Protein AF-A0A927UWG6-F1 (afdb_monomer)

Foldseek 3Di:
DQVVVCVVVVNPSVLVLQQVLQQLLCVLLVVPVGDHSVRLSVVCVVVVNPSVLVVLLVSLVSLLSNCVVVVH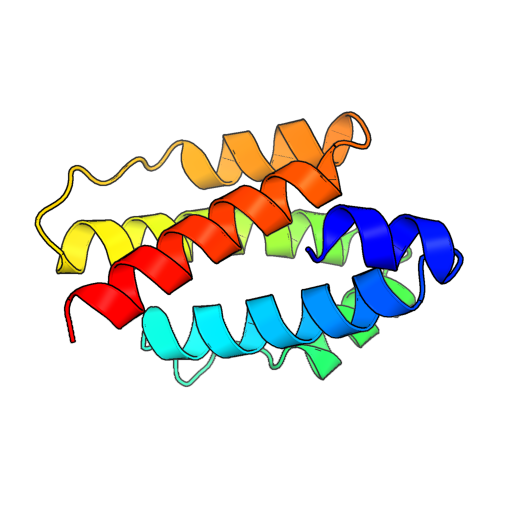HRDNCSSVVCSVCVVVVNNVVSSVVSVVSSVVSVVVD

Sequence (109 aa):
MCIILSIITCGIYGIIWYIQIVDDLNTASGDMNGQSGGMVFLLTLITCGIYGWYWMYKAGEKVSVIRQRQGLPANDSNGILYLVLAFFGLGIVSYCLIQSELNNVAAYQ

Secondary structure (DSSP, 8-state):
-HHHHHHHTTTHHHHHHHHHHHHHHHHHHT-TTPPPHHHHHHHHHHTTTHHHHHHHHHHHHHHHHHHHHTTSPP-TTHHHHHHHHHHTT-HHHHHHHHHHHHHHHHH--

pLDDT: mean 75.43, std 9.6, range [46.59, 86.88]

Solvent-accessible surface area (backbone atoms only — not comparable to full-atom values): 5765 Å² total; per-residue (Å²): 116,65,71,62,45,16,62,76,49,77,46,55,48,44,52,57,52,50,27,50,51,39,43,53,47,28,59,69,50,66,42,89,84,53,71,47,18,66,55,49,50,51,45,12,62,76,50,75,45,54,46,46,48,55,45,36,28,52,48,18,53,39,50,22,54,39,33,42,76,70,75,41,86,58,46,83,58,41,12,56,50,30,33,53,34,38,69,75,71,37,40,68,56,40,53,51,52,54,50,51,53,53,51,54,51,65,73,75,110

Mean predicted aligned error: 7.53 Å

Radius of gyration: 13.28 Å; Cα contacts (8 Å, |Δi|>4): 114; chains: 1; bounding box: 36×24×35 Å

Structure (mmCIF, N/CA/C/O backbone):
data_AF-A0A927UWG6-F1
#
_entry.id   AF-A0A927UWG6-F1
#
loop_
_atom_site.group_PDB
_atom_site.id
_atom_site.type_symbol
_atom_site.label_atom_id
_atom_site.label_alt_id
_atom_site.label_comp_id
_atom_site.label_asym_id
_atom_site.label_entity_id
_atom_site.label_seq_id
_atom_site.pdbx_PDB_ins_code
_atom_site.Cartn_x
_atom_site.Cartn_y
_atom_site.Cartn_z
_atom_site.occupancy
_atom_site.B_iso_or_equiv
_atom_site.auth_seq_id
_atom_site.auth_comp_id
_atom_site.auth_asym_id
_atom_site.auth_atom_id
_atom_site.pdbx_PDB_model_num
ATOM 1 N N . MET A 1 1 ? -10.582 1.750 -12.423 1.00 54.09 1 MET A N 1
ATOM 2 C CA . MET A 1 1 ? -9.862 2.449 -13.517 1.00 54.09 1 MET A CA 1
ATOM 3 C C . MET A 1 1 ? -8.337 2.264 -13.466 1.00 54.09 1 MET A C 1
ATOM 5 O O . MET A 1 1 ? -7.697 2.366 -14.503 1.00 54.09 1 MET A O 1
ATOM 9 N N . CYS A 1 2 ? -7.742 1.934 -12.311 1.00 55.16 2 CYS A N 1
ATOM 10 C CA . CYS A 1 2 ? -6.282 1.878 -12.138 1.00 55.16 2 CYS A CA 1
ATOM 11 C C . CYS A 1 2 ? -5.574 0.695 -12.835 1.00 55.16 2 CYS A C 1
ATOM 13 O O . CYS A 1 2 ? -4.431 0.832 -13.270 1.00 55.16 2 CYS A O 1
ATOM 15 N N . ILE A 1 3 ? -6.265 -0.440 -13.017 1.00 56.50 3 ILE A N 1
ATOM 16 C CA . ILE A 1 3 ? -5.740 -1.613 -13.746 1.00 56.50 3 ILE A CA 1
ATOM 17 C C . ILE A 1 3 ? -5.493 -1.272 -15.224 1.00 56.50 3 ILE A C 1
ATOM 19 O O . ILE A 1 3 ? -4.426 -1.544 -15.764 1.00 56.50 3 ILE A O 1
ATOM 23 N N . ILE A 1 4 ? -6.466 -0.622 -15.868 1.00 57.34 4 ILE A N 1
ATOM 24 C CA . ILE A 1 4 ? -6.410 -0.269 -17.294 1.00 57.34 4 ILE A CA 1
ATOM 25 C C . ILE A 1 4 ? -5.304 0.768 -17.542 1.00 57.34 4 ILE A C 1
ATOM 27 O O . ILE A 1 4 ? -4.523 0.633 -18.480 1.00 57.34 4 ILE A O 1
ATOM 31 N N . LEU A 1 5 ? -5.172 1.759 -16.656 1.00 55.31 5 LEU A N 1
ATOM 32 C CA . LEU A 1 5 ? -4.131 2.786 -16.748 1.00 55.31 5 LEU A CA 1
ATOM 33 C C . LEU A 1 5 ? -2.717 2.228 -16.521 1.00 55.31 5 LEU A C 1
ATOM 35 O O . LEU A 1 5 ? -1.777 2.670 -17.180 1.00 55.31 5 LEU A O 1
ATOM 39 N N . SER A 1 6 ? -2.553 1.226 -15.652 1.00 58.56 6 SER A N 1
ATOM 40 C CA . SER A 1 6 ? -1.258 0.557 -15.442 1.00 58.56 6 SER A CA 1
ATOM 41 C C . SER A 1 6 ? -0.781 -0.194 -16.690 1.00 58.56 6 SER A C 1
ATOM 43 O O . SER A 1 6 ? 0.414 -0.207 -16.971 1.00 58.56 6 SER A O 1
ATOM 45 N N . ILE A 1 7 ? -1.703 -0.758 -17.477 1.00 59.97 7 ILE A N 1
ATOM 46 C CA . ILE A 1 7 ? -1.387 -1.442 -18.741 1.00 59.97 7 ILE A CA 1
ATOM 47 C C . ILE A 1 7 ? -1.062 -0.423 -19.847 1.00 59.97 7 ILE A C 1
ATOM 49 O O . ILE A 1 7 ? -0.082 -0.591 -20.565 1.00 59.97 7 ILE A O 1
ATOM 53 N N . ILE A 1 8 ? -1.834 0.666 -19.948 1.00 55.44 8 ILE A N 1
ATOM 54 C CA . ILE A 1 8 ? -1.657 1.711 -20.978 1.00 55.44 8 ILE A CA 1
ATOM 55 C C . ILE A 1 8 ? -0.361 2.522 -20.781 1.00 55.44 8 ILE A C 1
ATOM 57 O O . ILE A 1 8 ? 0.228 2.985 -21.752 1.00 55.44 8 ILE A O 1
ATOM 61 N N . THR A 1 9 ? 0.108 2.683 -19.540 1.00 57.12 9 THR A N 1
ATOM 62 C CA . THR A 1 9 ? 1.315 3.472 -19.208 1.00 57.12 9 THR A CA 1
ATOM 63 C C . THR A 1 9 ? 2.584 2.631 -19.049 1.00 57.12 9 THR A C 1
ATOM 65 O O . THR A 1 9 ? 3.558 3.100 -18.459 1.00 57.12 9 THR A O 1
ATOM 68 N N . CYS A 1 10 ? 2.583 1.383 -19.533 1.00 58.00 10 CYS A N 1
ATOM 69 C CA . CYS A 1 10 ? 3.702 0.448 -19.371 1.00 58.00 10 CYS A CA 1
ATOM 70 C C . CYS A 1 10 ? 4.164 0.305 -17.902 1.00 58.00 10 CYS A C 1
ATOM 72 O O . CYS A 1 10 ? 5.358 0.262 -17.620 1.00 58.00 10 CYS A O 1
ATOM 74 N N . GLY A 1 11 ? 3.227 0.273 -16.947 1.00 60.69 11 GLY A N 1
ATOM 75 C CA . GLY A 1 11 ? 3.511 0.078 -15.520 1.00 60.69 11 GLY A CA 1
ATOM 76 C C . GLY A 1 11 ? 3.845 1.343 -14.718 1.00 60.69 11 GLY A C 1
ATOM 77 O O . GLY A 1 11 ? 3.853 1.276 -13.490 1.00 60.69 11 GLY A O 1
ATOM 78 N N . ILE A 1 12 ? 4.038 2.507 -15.354 1.00 68.19 12 ILE A N 1
ATOM 79 C CA . ILE A 1 12 ? 4.387 3.760 -14.653 1.00 68.19 12 ILE A CA 1
ATOM 80 C C . ILE A 1 12 ? 3.245 4.228 -13.742 1.00 68.19 12 ILE A C 1
ATOM 82 O O . ILE A 1 12 ? 3.473 4.595 -12.589 1.00 68.19 12 ILE A O 1
ATOM 86 N N . TYR A 1 13 ? 1.997 4.161 -14.213 1.00 69.25 13 TYR A N 1
ATOM 87 C CA . TYR A 1 13 ? 0.842 4.526 -13.390 1.00 69.25 13 TYR A CA 1
ATOM 88 C C . TYR A 1 13 ? 0.654 3.581 -12.193 1.00 69.25 13 TYR A C 1
ATOM 90 O O . TYR A 1 13 ? 0.180 4.009 -11.143 1.00 69.25 13 TYR A O 1
ATOM 98 N N . GLY A 1 14 ? 1.089 2.321 -12.311 1.00 71.88 14 GLY A N 1
ATOM 99 C CA . GLY A 1 14 ? 1.065 1.361 -11.206 1.00 71.88 14 GLY A CA 1
ATOM 100 C C . GLY A 1 14 ? 1.926 1.802 -10.018 1.00 71.88 14 GLY A C 1
ATOM 101 O O . GLY A 1 14 ? 1.543 1.577 -8.875 1.00 71.88 14 GLY A O 1
ATOM 102 N N . ILE A 1 15 ? 3.038 2.500 -10.274 1.00 76.06 15 ILE A N 1
ATOM 103 C CA . ILE A 1 15 ? 3.921 3.042 -9.229 1.00 76.06 15 ILE A CA 1
ATOM 104 C C . ILE A 1 15 ? 3.249 4.202 -8.491 1.00 76.06 15 ILE A C 1
ATOM 106 O O . ILE A 1 15 ? 3.270 4.253 -7.264 1.00 76.06 15 ILE A O 1
ATOM 110 N N . ILE A 1 16 ? 2.625 5.123 -9.228 1.00 77.69 16 ILE A N 1
ATOM 111 C CA . ILE A 1 16 ? 1.914 6.261 -8.629 1.00 77.69 16 ILE A CA 1
ATOM 112 C C . ILE A 1 16 ? 0.747 5.754 -7.777 1.00 77.69 16 ILE A C 1
ATOM 114 O O . ILE A 1 16 ? 0.569 6.192 -6.643 1.00 77.69 16 ILE A O 1
ATOM 118 N N . TRP A 1 17 ? -0.006 4.786 -8.301 1.00 81.06 17 TRP A N 1
ATOM 119 C CA . TRP A 1 17 ? -1.114 4.169 -7.582 1.00 81.06 17 TRP A CA 1
ATOM 120 C C . TRP A 1 17 ? -0.648 3.429 -6.321 1.00 81.06 17 TRP A C 1
ATOM 122 O O . TRP A 1 17 ? -1.283 3.545 -5.276 1.00 81.06 17 TRP A O 1
ATOM 132 N N . TYR A 1 18 ? 0.492 2.737 -6.384 1.00 82.50 18 TYR A N 1
ATOM 133 C CA . TYR A 1 18 ? 1.103 2.105 -5.218 1.00 82.50 18 TYR A CA 1
ATOM 134 C C . TYR A 1 18 ? 1.425 3.111 -4.107 1.00 82.50 18 TYR A C 1
ATOM 136 O O . TYR A 1 18 ? 1.050 2.891 -2.958 1.00 82.50 18 TYR A O 1
ATOM 144 N N . ILE A 1 19 ? 2.079 4.225 -4.453 1.00 84.44 19 ILE A N 1
ATOM 145 C CA . ILE A 1 19 ? 2.440 5.281 -3.497 1.00 84.44 19 ILE A CA 1
ATOM 146 C C . ILE A 1 19 ? 1.183 5.855 -2.832 1.00 84.44 19 ILE A C 1
ATOM 148 O O . ILE A 1 19 ? 1.138 5.956 -1.609 1.00 84.44 19 ILE A O 1
ATOM 152 N N . GLN A 1 20 ? 0.149 6.159 -3.621 1.00 85.62 20 GLN A N 1
ATOM 153 C CA . GLN A 1 20 ? -1.116 6.688 -3.103 1.00 85.62 20 GLN A CA 1
ATOM 154 C C . GLN A 1 20 ? -1.811 5.707 -2.153 1.00 85.62 20 GLN A C 1
ATOM 156 O O . GLN A 1 20 ? -2.197 6.100 -1.057 1.00 85.62 20 GLN A O 1
ATOM 161 N N . ILE A 1 21 ? -1.888 4.419 -2.514 1.00 86.50 21 ILE A N 1
ATOM 162 C CA . ILE A 1 21 ? -2.465 3.391 -1.635 1.00 86.50 21 ILE A CA 1
ATOM 163 C C . ILE A 1 21 ? -1.732 3.338 -0.293 1.00 86.50 21 ILE A C 1
ATOM 165 O O . ILE A 1 21 ? -2.371 3.167 0.743 1.00 86.50 21 ILE A O 1
ATOM 169 N N . VAL A 1 22 ? -0.401 3.446 -0.291 1.00 86.56 22 VAL A N 1
ATOM 170 C CA . VAL A 1 22 ? 0.382 3.386 0.950 1.00 86.56 22 VAL A CA 1
ATOM 171 C C . VAL A 1 22 ? 0.023 4.541 1.880 1.00 86.56 22 VAL A C 1
ATOM 173 O O . VAL A 1 22 ? -0.222 4.318 3.068 1.00 86.56 22 VAL A O 1
ATOM 176 N N . ASP A 1 23 ? -0.022 5.758 1.343 1.00 86.88 23 ASP A N 1
ATOM 177 C CA . ASP A 1 23 ? -0.312 6.963 2.119 1.00 86.88 23 ASP A CA 1
ATOM 178 C C . ASP A 1 23 ? -1.764 6.975 2.625 1.00 86.88 23 ASP A C 1
ATOM 180 O O . ASP A 1 23 ? -2.007 7.239 3.810 1.00 86.88 23 ASP A O 1
ATOM 184 N N . ASP A 1 24 ? -2.719 6.582 1.780 1.00 86.00 2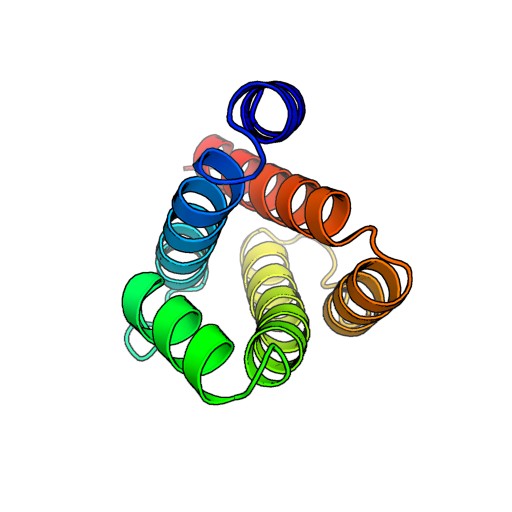4 ASP A N 1
ATOM 185 C CA . ASP A 1 24 ? -4.131 6.459 2.154 1.00 86.00 24 ASP A CA 1
ATOM 186 C C . ASP A 1 24 ? -4.327 5.389 3.238 1.00 86.00 24 ASP A C 1
ATOM 188 O O . ASP A 1 24 ? -5.056 5.596 4.210 1.00 86.00 24 ASP A O 1
ATOM 192 N N . LEU A 1 25 ? -3.624 4.257 3.131 1.00 86.31 25 LEU A N 1
ATOM 193 C CA . LEU A 1 25 ? -3.694 3.171 4.107 1.00 86.31 25 LEU A CA 1
ATOM 194 C C . LEU A 1 25 ? -3.074 3.544 5.452 1.00 86.31 25 LEU A C 1
ATOM 196 O O . LEU A 1 25 ? -3.624 3.198 6.502 1.00 86.31 25 LEU A O 1
ATOM 200 N N . ASN A 1 26 ? -1.952 4.263 5.451 1.00 85.94 26 ASN A N 1
ATOM 201 C CA . ASN A 1 26 ? -1.361 4.802 6.677 1.00 85.94 26 ASN A CA 1
ATOM 202 C C . ASN A 1 26 ? -2.326 5.769 7.374 1.00 85.94 26 ASN A C 1
ATOM 204 O O . ASN A 1 26 ? -2.540 5.660 8.583 1.00 85.94 26 ASN A O 1
ATOM 208 N N . THR A 1 27 ? -2.964 6.645 6.599 1.00 84.81 27 THR A N 1
ATOM 209 C CA . THR A 1 27 ? -3.936 7.622 7.102 1.00 84.81 27 THR A CA 1
ATOM 210 C C . THR A 1 27 ? -5.178 6.932 7.670 1.00 84.81 27 THR A C 1
ATOM 212 O O . THR A 1 27 ? -5.547 7.179 8.817 1.00 84.81 27 THR A O 1
ATOM 215 N N . ALA A 1 28 ? -5.779 5.998 6.927 1.00 83.31 28 ALA A N 1
ATOM 216 C CA . ALA A 1 28 ? -6.987 5.283 7.346 1.00 83.31 28 ALA A CA 1
ATOM 217 C C . ALA A 1 28 ? -6.751 4.364 8.561 1.00 83.31 28 ALA A C 1
ATOM 219 O O . ALA A 1 28 ? -7.604 4.249 9.444 1.00 83.31 28 ALA A O 1
ATOM 220 N N . SER A 1 29 ? -5.574 3.734 8.659 1.00 81.62 29 SER A N 1
ATOM 221 C CA . SER A 1 29 ? -5.195 2.931 9.835 1.00 81.62 29 SER A CA 1
ATOM 222 C C . SER A 1 29 ? -4.823 3.784 11.056 1.00 81.62 29 SER A C 1
ATOM 224 O O . SER A 1 29 ? -4.745 3.268 12.174 1.00 81.62 29 SER A O 1
ATOM 226 N N . GLY A 1 30 ? -4.672 5.104 10.90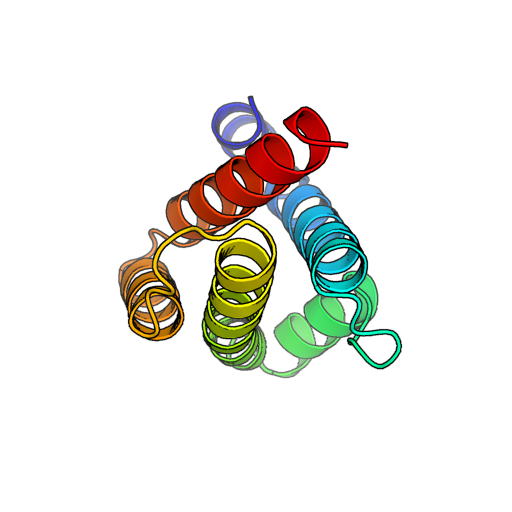0 1.00 77.00 30 GLY A N 1
ATOM 227 C CA . GLY A 1 30 ? -4.229 6.013 11.960 1.00 77.00 30 GLY A CA 1
ATOM 228 C C . GLY A 1 30 ? -2.782 5.770 12.398 1.00 77.00 30 GLY A C 1
ATOM 229 O O . GLY A 1 30 ? -2.414 6.115 13.519 1.00 77.00 30 GLY A O 1
ATOM 230 N N . ASP A 1 31 ? -1.971 5.141 11.546 1.00 75.38 31 ASP A N 1
ATOM 231 C CA . ASP A 1 31 ? -0.567 4.857 11.823 1.00 75.38 31 ASP A CA 1
ATOM 232 C C . ASP A 1 31 ? 0.294 6.061 11.419 1.00 75.38 31 ASP A C 1
ATOM 234 O O . ASP A 1 31 ? 0.837 6.124 10.315 1.00 75.38 31 ASP A O 1
ATOM 238 N N . MET A 1 32 ? 0.403 7.030 12.333 1.00 58.91 32 MET A N 1
ATOM 239 C CA . MET A 1 32 ? 1.200 8.255 12.162 1.00 58.91 32 MET A CA 1
ATOM 240 C C . MET A 1 32 ? 2.713 7.999 12.024 1.00 58.91 32 MET A C 1
ATOM 242 O O . MET A 1 32 ? 3.440 8.901 11.618 1.00 58.91 32 MET A O 1
ATOM 246 N N . ASN A 1 33 ? 3.189 6.788 12.340 1.00 63.16 33 ASN A N 1
ATOM 247 C CA . ASN A 1 33 ? 4.587 6.375 12.171 1.00 63.16 33 ASN A CA 1
ATOM 248 C C . ASN A 1 33 ? 4.800 5.500 10.920 1.00 63.16 33 ASN A C 1
ATOM 250 O O . ASN A 1 33 ? 5.899 4.980 10.701 1.00 63.16 33 ASN A O 1
ATOM 254 N N . GLY A 1 34 ? 3.760 5.313 10.100 1.00 66.25 34 GLY A N 1
ATOM 255 C CA . GLY A 1 34 ? 3.840 4.569 8.850 1.00 66.25 34 GLY A CA 1
ATOM 256 C C . GLY A 1 34 ? 4.827 5.206 7.867 1.00 66.25 34 GLY A C 1
ATOM 257 O O . GLY A 1 34 ? 4.887 6.423 7.715 1.00 66.25 34 GLY A O 1
ATOM 258 N N . GLN A 1 35 ? 5.612 4.373 7.180 1.00 77.19 35 GLN A N 1
ATOM 259 C CA . GLN A 1 35 ? 6.505 4.825 6.110 1.00 77.19 35 GLN A CA 1
ATOM 260 C C . GLN A 1 35 ? 5.671 5.413 4.962 1.00 77.19 35 GLN A C 1
ATOM 262 O O . GLN A 1 35 ? 4.728 4.756 4.514 1.00 77.19 35 GLN A O 1
ATOM 267 N N . SER A 1 36 ? 6.026 6.606 4.474 1.00 82.69 36 SER A N 1
ATOM 268 C CA . SER A 1 36 ? 5.345 7.220 3.326 1.00 82.69 36 SER A CA 1
ATOM 269 C C . SER A 1 36 ? 5.466 6.351 2.077 1.00 82.69 36 SER A C 1
ATOM 271 O O . SER A 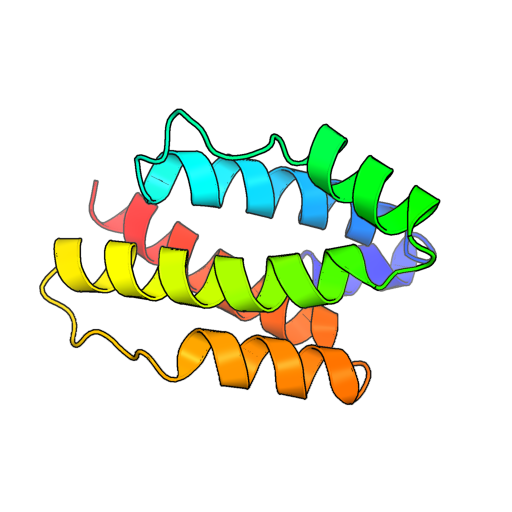1 36 ? 6.446 5.617 1.909 1.00 82.69 36 SER A O 1
ATOM 273 N N . GLY A 1 37 ? 4.501 6.453 1.166 1.00 81.81 37 GLY A N 1
ATOM 274 C CA . GLY A 1 37 ? 4.480 5.684 -0.076 1.00 81.81 37 GLY A CA 1
ATOM 275 C C . GLY A 1 37 ? 5.756 5.851 -0.893 1.00 81.81 37 GLY A C 1
ATOM 276 O O . GLY A 1 37 ? 6.299 4.871 -1.402 1.00 81.81 37 GLY A O 1
ATOM 277 N N . GLY A 1 38 ? 6.308 7.068 -0.928 1.00 82.56 38 GLY A N 1
ATOM 278 C CA . GLY A 1 38 ? 7.597 7.340 -1.565 1.00 82.56 38 GLY A CA 1
ATOM 279 C C . GLY A 1 38 ? 8.763 6.592 -0.908 1.00 82.56 38 GLY A C 1
ATOM 280 O O . GLY A 1 38 ? 9.592 6.013 -1.606 1.00 82.56 38 GLY A O 1
ATOM 281 N N . MET A 1 39 ? 8.807 6.537 0.425 1.00 84.56 39 MET A N 1
ATOM 282 C CA . MET A 1 39 ? 9.844 5.821 1.175 1.00 84.56 39 MET A CA 1
ATOM 283 C C . MET A 1 39 ? 9.739 4.306 0.964 1.00 84.56 39 MET A C 1
ATOM 285 O O . MET A 1 39 ? 10.734 3.633 0.707 1.00 84.56 39 MET A O 1
ATOM 289 N N . VAL A 1 40 ? 8.518 3.773 0.993 1.00 84.44 40 VAL A N 1
ATOM 290 C CA . VAL A 1 40 ? 8.235 2.357 0.736 1.00 84.44 40 VAL A CA 1
ATOM 291 C C . VAL A 1 40 ? 8.622 1.964 -0.694 1.00 84.44 40 VAL A C 1
ATOM 293 O O . VAL A 1 40 ? 9.224 0.907 -0.903 1.00 84.44 40 VAL A O 1
ATOM 296 N N . PHE A 1 41 ? 8.328 2.812 -1.681 1.00 83.81 41 PHE A N 1
ATOM 297 C CA . PHE A 1 41 ? 8.743 2.598 -3.066 1.00 83.81 41 PHE A CA 1
ATOM 298 C C . PHE A 1 41 ? 10.270 2.602 -3.214 1.00 83.81 41 PHE A C 1
ATOM 300 O O . PHE A 1 41 ? 10.827 1.684 -3.817 1.00 83.81 41 PHE A O 1
ATOM 307 N N . LEU A 1 42 ? 10.962 3.574 -2.610 1.00 85.81 42 LEU A N 1
ATOM 308 C CA . LEU A 1 42 ? 12.427 3.633 -2.618 1.00 85.81 42 LEU A CA 1
ATOM 309 C C . LEU A 1 42 ? 13.052 2.391 -1.975 1.00 85.81 42 LEU A C 1
ATOM 311 O O . LEU A 1 42 ? 13.961 1.795 -2.548 1.00 85.81 42 LEU A O 1
ATOM 315 N N . LEU A 1 43 ? 12.540 1.957 -0.823 1.00 85.25 43 LEU A N 1
ATOM 316 C CA . LEU A 1 43 ? 13.004 0.740 -0.155 1.00 85.25 43 LEU A CA 1
ATOM 317 C C . LEU A 1 43 ? 12.742 -0.501 -1.009 1.00 85.25 43 LEU A C 1
ATOM 319 O O . LEU A 1 43 ? 13.596 -1.381 -1.092 1.00 85.25 43 LEU A O 1
ATOM 323 N N . THR A 1 44 ? 11.608 -0.557 -1.706 1.00 83.38 44 THR A N 1
ATOM 324 C CA . THR A 1 44 ? 11.307 -1.626 -2.666 1.00 83.38 44 THR A CA 1
ATOM 325 C C . THR A 1 44 ? 12.309 -1.637 -3.817 1.00 83.38 44 THR A C 1
ATOM 327 O O . THR A 1 44 ? 12.793 -2.705 -4.178 1.00 83.38 44 THR A O 1
ATOM 330 N N . LEU A 1 45 ? 12.699 -0.477 -4.347 1.00 81.00 45 LEU A N 1
ATOM 331 C CA . LEU A 1 45 ? 13.698 -0.384 -5.412 1.00 81.00 45 LEU A CA 1
ATOM 332 C C . LEU A 1 45 ? 15.096 -0.814 -4.934 1.00 81.00 45 LEU A C 1
ATOM 334 O O . LEU A 1 45 ? 15.756 -1.611 -5.595 1.00 81.00 45 LEU A O 1
ATOM 338 N N . ILE A 1 46 ? 15.524 -0.330 -3.763 1.00 86.44 46 ILE A N 1
ATOM 339 C CA . ILE A 1 46 ? 16.850 -0.614 -3.186 1.00 86.44 46 ILE A CA 1
ATOM 340 C C . ILE A 1 46 ? 16.986 -2.089 -2.782 1.00 86.44 46 ILE A C 1
ATOM 342 O O . ILE A 1 46 ? 18.060 -2.670 -2.903 1.00 86.44 46 ILE A O 1
ATOM 346 N N . THR A 1 47 ? 15.900 -2.715 -2.325 1.00 84.38 47 THR A N 1
ATOM 347 C CA . THR A 1 47 ? 15.879 -4.133 -1.918 1.00 84.38 47 THR A CA 1
ATOM 348 C C . THR A 1 47 ? 15.539 -5.093 -3.062 1.00 84.38 47 THR A C 1
ATOM 350 O O . THR A 1 47 ? 15.197 -6.249 -2.807 1.00 84.38 47 THR A O 1
ATOM 353 N N . CYS A 1 48 ? 15.606 -4.636 -4.318 1.00 78.62 48 CYS A N 1
ATOM 354 C CA . CYS A 1 48 ? 15.282 -5.437 -5.504 1.00 78.62 48 CYS A CA 1
ATOM 355 C C . CYS A 1 48 ? 13.894 -6.097 -5.422 1.00 78.62 48 CYS A C 1
ATOM 357 O O . CYS A 1 48 ? 13.708 -7.261 -5.772 1.00 78.62 48 CYS A O 1
ATOM 359 N N . GLY A 1 49 ? 12.913 -5.359 -4.917 1.00 72.88 49 GLY A N 1
ATOM 360 C CA . GLY A 1 49 ? 11.529 -5.789 -4.803 1.00 72.88 49 GLY A CA 1
ATOM 361 C C . GLY A 1 49 ? 11.169 -6.399 -3.454 1.00 72.88 49 GLY A C 1
ATOM 362 O O . GLY A 1 49 ? 10.007 -6.290 -3.088 1.00 72.88 49 GLY A O 1
ATOM 363 N N . ILE A 1 50 ? 12.113 -6.967 -2.686 1.00 78.31 50 ILE A N 1
ATOM 364 C CA . ILE A 1 5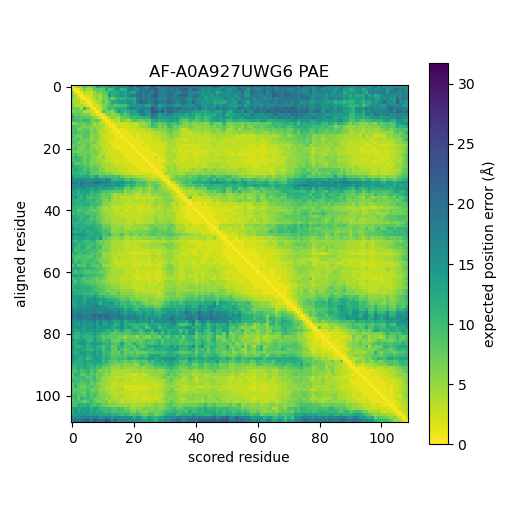0 ? 11.841 -7.750 -1.456 1.00 78.31 50 ILE A CA 1
ATOM 365 C C . ILE A 1 50 ? 11.023 -6.953 -0.431 1.00 78.31 50 ILE A C 1
ATOM 367 O O . ILE A 1 50 ? 10.064 -7.470 0.141 1.00 78.31 50 ILE A O 1
ATOM 371 N N . TYR A 1 51 ? 11.348 -5.676 -0.230 1.00 81.38 51 TYR A N 1
ATOM 372 C CA . TYR A 1 51 ? 10.612 -4.827 0.704 1.00 81.38 51 TYR A CA 1
ATOM 373 C C . TYR A 1 51 ? 9.150 -4.607 0.289 1.00 81.38 51 TYR A C 1
ATOM 375 O O . TYR A 1 51 ? 8.284 -4.496 1.152 1.00 81.38 51 TYR A O 1
ATOM 383 N N . GLY A 1 52 ? 8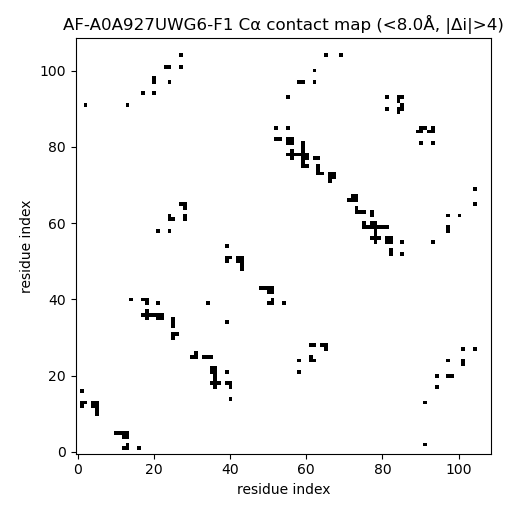.843 -4.629 -1.010 1.00 80.12 52 GLY A N 1
ATOM 384 C CA . GLY A 1 52 ? 7.470 -4.526 -1.506 1.00 80.12 52 GLY A CA 1
ATOM 385 C C . GLY A 1 52 ? 6.595 -5.690 -1.033 1.00 80.12 52 GLY A C 1
ATOM 386 O O . GLY A 1 52 ? 5.433 -5.493 -0.685 1.00 80.12 52 GLY A O 1
ATOM 387 N N . TRP A 1 53 ? 7.169 -6.889 -0.920 1.00 78.94 53 TRP A N 1
ATOM 388 C CA . TRP A 1 53 ? 6.490 -8.072 -0.381 1.00 78.94 53 TRP A CA 1
ATOM 389 C C . TRP A 1 53 ? 6.231 -7.947 1.110 1.00 78.94 53 TRP A C 1
ATOM 391 O O . TRP A 1 53 ? 5.116 -8.181 1.572 1.00 78.94 53 TRP A O 1
ATOM 401 N N . TYR A 1 54 ? 7.250 -7.523 1.858 1.00 83.06 54 TYR A N 1
ATOM 402 C CA . TYR A 1 54 ? 7.107 -7.226 3.280 1.00 83.06 54 TYR A CA 1
ATOM 403 C C . TYR A 1 54 ? 6.005 -6.185 3.515 1.00 83.06 54 TYR A C 1
ATOM 405 O O . TYR A 1 54 ? 5.150 -6.350 4.388 1.00 83.06 54 TYR A O 1
ATOM 413 N N . TRP A 1 55 ? 5.979 -5.140 2.690 1.00 85.31 55 TRP A N 1
ATOM 414 C CA . TRP A 1 55 ? 4.967 -4.104 2.781 1.00 85.31 55 TRP A CA 1
ATOM 415 C C . TRP A 1 55 ? 3.562 -4.632 2.468 1.00 85.31 55 TRP A C 1
ATOM 417 O O . TRP A 1 55 ? 2.631 -4.296 3.189 1.00 85.31 55 TRP A O 1
ATOM 427 N N . MET A 1 56 ? 3.394 -5.507 1.469 1.00 81.19 56 MET A N 1
ATOM 428 C CA . MET A 1 56 ? 2.096 -6.134 1.162 1.00 81.19 56 MET A CA 1
ATOM 429 C C . MET A 1 56 ? 1.529 -6.930 2.340 1.00 81.19 56 MET A C 1
ATOM 431 O O . MET A 1 56 ? 0.332 -6.857 2.617 1.00 81.19 56 MET A O 1
ATOM 435 N N . TYR A 1 57 ? 2.386 -7.649 3.066 1.00 82.19 57 TYR A N 1
ATOM 436 C CA . TYR A 1 57 ? 1.979 -8.327 4.294 1.00 82.19 57 TYR A CA 1
ATOM 437 C C . TYR A 1 57 ? 1.518 -7.319 5.355 1.00 82.19 57 TYR A C 1
ATOM 439 O O . TYR A 1 57 ? 0.407 -7.423 5.879 1.00 82.19 57 TYR A O 1
ATOM 447 N N . LYS A 1 58 ? 2.337 -6.287 5.607 1.00 83.81 58 LYS A N 1
ATOM 448 C CA . LYS A 1 58 ? 2.010 -5.205 6.545 1.00 83.81 58 LYS A CA 1
ATOM 449 C C . LYS A 1 58 ? 0.726 -4.459 6.176 1.00 83.81 58 LYS A C 1
ATOM 451 O O . LYS A 1 58 ? -0.021 -4.046 7.061 1.00 83.81 58 LYS A O 1
ATOM 456 N N . ALA A 1 59 ? 0.458 -4.287 4.887 1.00 84.44 59 ALA A N 1
ATOM 457 C CA . ALA A 1 59 ? -0.747 -3.644 4.392 1.00 84.44 59 ALA A CA 1
ATOM 458 C C . ALA A 1 59 ? -2.004 -4.443 4.763 1.00 84.44 59 ALA A C 1
ATOM 460 O O . ALA A 1 59 ? -3.013 -3.852 5.139 1.00 84.44 59 ALA A O 1
ATOM 461 N N . GLY A 1 60 ? -1.944 -5.778 4.743 1.00 84.50 60 GLY A N 1
ATOM 462 C CA . GLY A 1 60 ? -3.061 -6.614 5.184 1.00 84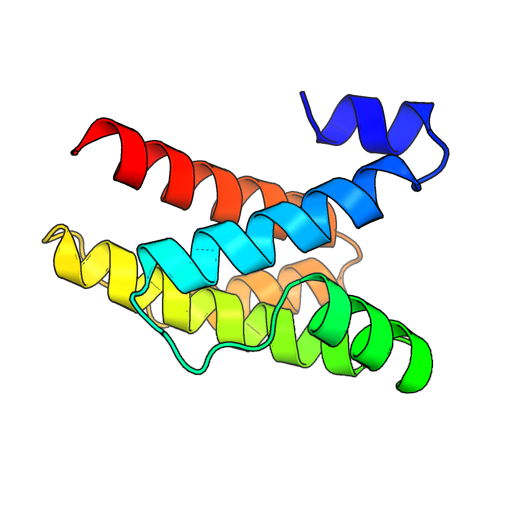.50 60 GLY A CA 1
ATOM 463 C C . GLY A 1 60 ? -3.378 -6.485 6.674 1.00 84.50 60 GLY A C 1
ATOM 464 O O . GLY A 1 60 ? -4.555 -6.435 7.024 1.00 84.50 60 GLY A O 1
ATOM 465 N N . GLU A 1 61 ? -2.363 -6.337 7.532 1.00 84.25 61 GLU A N 1
ATOM 466 C CA . GLU A 1 61 ? -2.567 -6.024 8.959 1.00 84.25 61 GLU A CA 1
ATOM 467 C C . GLU A 1 61 ? -3.216 -4.642 9.145 1.00 84.25 61 GLU A C 1
ATOM 469 O O . GLU A 1 61 ? -4.111 -4.461 9.966 1.00 84.25 61 GLU A O 1
ATOM 474 N N . LYS A 1 62 ? -2.814 -3.640 8.353 1.00 84.50 62 LYS A N 1
ATOM 475 C CA . LYS A 1 62 ? -3.445 -2.309 8.406 1.00 84.50 62 LYS A CA 1
ATOM 476 C C . LYS A 1 62 ? -4.908 -2.364 7.976 1.00 84.50 62 LYS A C 1
ATOM 478 O O . LYS A 1 62 ? -5.757 -1.755 8.621 1.00 84.50 62 LYS A O 1
ATOM 483 N N . VAL A 1 63 ? -5.216 -3.128 6.928 1.00 84.94 63 VAL A N 1
ATOM 484 C CA . VAL A 1 63 ? -6.596 -3.368 6.487 1.00 84.94 63 VAL A CA 1
ATOM 485 C C . VAL A 1 63 ? -7.412 -4.076 7.573 1.00 84.94 63 VAL A C 1
ATOM 487 O O . VAL A 1 63 ? -8.561 -3.697 7.793 1.00 84.94 63 VAL A O 1
ATOM 490 N N . SER A 1 64 ? -6.858 -5.069 8.280 1.00 83.56 64 SER A N 1
ATOM 491 C CA . SER A 1 64 ? -7.598 -5.750 9.353 1.00 83.56 64 SER A CA 1
ATOM 492 C C . SER A 1 64 ? -7.918 -4.805 10.516 1.00 83.56 64 SER A C 1
ATOM 494 O O . SER A 1 64 ? -9.058 -4.797 10.980 1.00 83.56 64 SER A O 1
ATOM 496 N N . VAL A 1 65 ? -6.978 -3.933 10.906 1.00 83.62 65 VAL A N 1
ATOM 497 C CA . VAL A 1 65 ? -7.202 -2.871 11.909 1.00 83.62 65 VAL A CA 1
ATOM 498 C C . VAL A 1 65 ? -8.316 -1.918 11.476 1.00 83.62 65 VAL A C 1
ATOM 500 O O . VAL A 1 65 ? -9.196 -1.582 12.269 1.00 83.62 65 VAL A O 1
ATOM 503 N N . ILE A 1 66 ? -8.304 -1.490 10.214 1.00 81.12 66 ILE A N 1
ATOM 504 C CA . ILE A 1 66 ? -9.332 -0.610 9.653 1.00 81.12 66 ILE A CA 1
ATOM 505 C C . ILE A 1 66 ? -10.712 -1.285 9.704 1.00 81.12 66 ILE A C 1
ATOM 507 O O . ILE A 1 66 ? -11.662 -0.689 10.208 1.00 81.12 66 ILE A O 1
ATOM 511 N N . ARG A 1 67 ? -10.824 -2.547 9.269 1.00 77.94 67 ARG A N 1
ATOM 512 C CA . ARG A 1 67 ? -12.087 -3.308 9.309 1.00 77.94 67 ARG A CA 1
ATOM 513 C C . ARG A 1 67 ? -12.592 -3.510 10.737 1.00 77.94 67 ARG A C 1
ATOM 515 O O . ARG A 1 67 ? -13.784 -3.343 10.986 1.00 77.94 67 ARG A O 1
ATOM 522 N N . GLN A 1 68 ? -11.691 -3.779 11.683 1.00 80.44 68 GLN A N 1
ATOM 523 C CA . GLN A 1 68 ? -12.034 -3.896 13.100 1.00 80.44 68 GLN A CA 1
ATOM 524 C C . GLN A 1 68 ? -12.628 -2.593 13.654 1.00 80.44 68 GLN A C 1
ATOM 526 O O . GLN A 1 68 ? -13.625 -2.631 14.373 1.00 80.44 68 GLN A O 1
ATOM 531 N N . ARG A 1 69 ? -12.068 -1.430 13.286 1.00 75.38 69 ARG A N 1
ATOM 532 C CA . ARG A 1 69 ? -12.615 -0.116 13.679 1.00 75.38 69 ARG A CA 1
ATOM 533 C C . ARG A 1 69 ? -14.007 0.152 13.112 1.00 75.38 69 ARG A C 1
ATOM 535 O O . ARG A 1 69 ? -14.768 0.895 13.719 1.00 75.38 69 ARG A O 1
ATOM 542 N N . GLN A 1 70 ? -14.350 -0.467 11.988 1.00 73.00 70 GLN A N 1
ATOM 543 C CA . GLN A 1 70 ? -15.676 -0.372 11.377 1.00 73.00 70 GLN A CA 1
ATOM 544 C C . GLN A 1 70 ? -16.689 -1.385 11.930 1.00 73.00 70 GLN A C 1
ATOM 546 O O . GLN A 1 70 ? -17.806 -1.469 11.426 1.00 73.00 70 GLN A O 1
ATOM 551 N N . GLY A 1 71 ? -16.320 -2.186 12.937 1.00 70.62 71 GLY A N 1
ATOM 552 C CA . GLY A 1 71 ? -17.182 -3.246 13.466 1.00 70.62 71 GLY A CA 1
ATOM 553 C C . GLY A 1 71 ? -17.374 -4.426 12.503 1.00 70.62 71 GLY A C 1
ATOM 554 O O . GLY A 1 71 ? -18.236 -5.272 12.736 1.00 70.62 71 GLY A O 1
ATOM 555 N N . LEU A 1 72 ? -16.579 -4.500 11.430 1.00 73.81 72 LEU A N 1
ATOM 556 C CA . LEU A 1 72 ? -16.535 -5.640 10.520 1.00 73.81 72 LEU A CA 1
ATOM 557 C C . LEU A 1 72 ? -15.599 -6.718 11.094 1.00 73.81 72 LEU A C 1
ATOM 559 O O . LEU A 1 72 ? -14.623 -6.385 11.772 1.00 73.81 72 LEU A O 1
ATOM 563 N N . PRO A 1 73 ? -15.846 -8.012 10.815 1.00 68.69 73 PRO A N 1
ATOM 564 C CA . PRO A 1 73 ? -14.950 -9.076 11.251 1.00 68.69 73 PRO A CA 1
ATOM 565 C C . PRO A 1 73 ? -13.540 -8.831 10.699 1.00 68.69 73 PRO A C 1
ATOM 567 O O . PRO A 1 73 ? -13.345 -8.683 9.487 1.00 68.69 73 PRO A O 1
ATOM 570 N N . ALA A 1 74 ? -12.567 -8.754 11.608 1.00 62.62 74 ALA A N 1
ATOM 571 C CA . ALA A 1 74 ? -11.160 -8.667 11.260 1.00 62.62 74 ALA A CA 1
ATOM 572 C C . ALA A 1 74 ? -10.731 -9.992 10.616 1.00 62.62 74 ALA A C 1
ATOM 574 O O . ALA A 1 74 ? -10.928 -11.059 11.192 1.00 62.62 74 ALA A O 1
ATOM 575 N N . ASN A 1 75 ? -10.163 -9.918 9.412 1.00 63.47 75 ASN A N 1
ATOM 576 C CA . ASN A 1 75 ? -9.555 -11.064 8.747 1.00 63.47 75 ASN A CA 1
ATOM 577 C C . ASN A 1 75 ? -8.035 -10.929 8.825 1.00 63.47 75 ASN A C 1
ATOM 579 O O . ASN A 1 75 ? -7.413 -10.286 7.976 1.00 63.47 75 ASN A O 1
ATOM 583 N N . ASP A 1 76 ? -7.435 -11.578 9.819 1.00 62.31 76 ASP A N 1
ATOM 584 C CA . ASP A 1 76 ? -5.977 -11.612 10.009 1.00 62.31 76 ASP A CA 1
ATOM 585 C C . ASP A 1 76 ? -5.248 -12.313 8.846 1.00 62.31 76 ASP A C 1
ATOM 587 O O . ASP A 1 76 ? -4.056 -12.122 8.619 1.00 62.31 76 ASP A O 1
ATOM 591 N N . SER A 1 77 ? -5.978 -13.080 8.031 1.00 67.88 77 SER A N 1
ATOM 592 C CA . SER A 1 77 ? -5.452 -13.748 6.837 1.00 67.88 77 SER A CA 1
ATOM 593 C C . SER A 1 77 ? -5.237 -12.816 5.638 1.00 67.88 77 SER A C 1
ATOM 595 O O . SER A 1 77 ? -4.610 -13.235 4.665 1.00 67.88 77 SER A O 1
ATOM 597 N N . ASN A 1 78 ? -5.712 -11.564 5.676 1.00 69.56 78 ASN A N 1
ATOM 598 C CA . ASN A 1 78 ? -5.591 -10.638 4.543 1.00 69.56 78 ASN A CA 1
ATOM 599 C C . ASN A 1 78 ? -4.123 -10.299 4.213 1.00 69.56 78 ASN A C 1
ATOM 601 O O . ASN A 1 78 ? -3.788 -10.148 3.041 1.00 69.56 78 ASN A O 1
ATOM 605 N N . GLY A 1 79 ? -3.227 -10.259 5.209 1.00 71.44 79 GLY A N 1
ATOM 606 C CA . GLY A 1 79 ? -1.784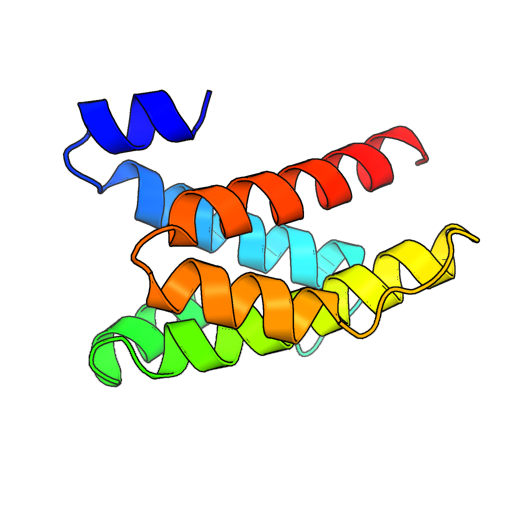 -10.060 4.983 1.00 71.44 79 GLY A CA 1
ATOM 607 C C . GLY A 1 79 ? -1.133 -11.209 4.215 1.00 71.44 79 GLY A C 1
ATOM 608 O O . GLY A 1 79 ? -0.366 -10.983 3.280 1.00 71.44 79 GLY A O 1
ATOM 609 N N . ILE A 1 80 ? -1.496 -12.450 4.549 1.00 71.75 80 ILE A N 1
ATOM 610 C CA . ILE A 1 80 ? -1.019 -13.650 3.848 1.00 71.75 80 ILE A CA 1
ATOM 611 C C . ILE A 1 80 ? -1.638 -13.731 2.450 1.00 71.75 80 ILE A C 1
ATOM 613 O O . ILE A 1 80 ? -0.937 -14.040 1.490 1.00 71.75 80 ILE A O 1
ATOM 617 N N . LEU A 1 81 ? -2.924 -13.399 2.314 1.00 75.25 81 LEU A N 1
ATOM 618 C CA . LEU A 1 81 ? -3.616 -13.352 1.029 1.00 75.25 81 LEU A CA 1
ATOM 619 C C . LEU A 1 81 ? -2.907 -12.388 0.065 1.00 75.25 81 LEU A C 1
ATOM 621 O O . LEU A 1 81 ? -2.527 -12.790 -1.031 1.00 75.25 81 LEU A O 1
ATOM 625 N N . TYR A 1 82 ? -2.655 -11.145 0.483 1.00 77.12 82 TYR A N 1
ATOM 626 C CA . TYR A 1 82 ? -1.997 -10.147 -0.366 1.00 77.12 82 TYR A CA 1
ATOM 627 C C . TYR A 1 82 ? -0.564 -10.530 -0.738 1.00 77.12 82 TYR A C 1
ATOM 629 O O . TYR A 1 82 ? -0.152 -10.279 -1.874 1.00 77.12 82 TYR A O 1
ATOM 637 N N . LEU A 1 83 ? 0.168 -11.172 0.179 1.00 69.75 83 LEU A N 1
ATOM 638 C CA . LEU A 1 83 ? 1.519 -11.680 -0.058 1.00 69.75 83 LEU A CA 1
ATOM 639 C C . LEU A 1 83 ? 1.532 -12.835 -1.073 1.00 69.75 83 LEU A C 1
ATOM 641 O O . LEU A 1 83 ? 2.347 -12.836 -1.993 1.00 69.75 83 LEU A O 1
ATOM 645 N N . VAL A 1 84 ? 0.607 -13.790 -0.951 1.00 73.81 84 VAL A N 1
ATOM 646 C CA . VAL A 1 84 ? 0.473 -14.911 -1.893 1.00 73.81 84 VAL A CA 1
ATOM 647 C C . VAL A 1 84 ? 0.044 -14.413 -3.273 1.00 73.81 84 VAL A C 1
ATOM 649 O O . VAL A 1 84 ? 0.607 -14.840 -4.277 1.00 73.81 84 VAL A O 1
ATOM 652 N N . LEU A 1 85 ? -0.893 -13.463 -3.356 1.00 72.00 85 LEU A N 1
ATOM 653 C CA . LEU A 1 85 ? -1.281 -12.866 -4.637 1.00 72.00 85 LEU A CA 1
ATOM 654 C C . LEU A 1 85 ? -0.111 -12.118 -5.288 1.00 72.00 85 LEU A C 1
ATOM 656 O O . LEU A 1 85 ? 0.119 -12.276 -6.486 1.00 72.00 85 LEU A O 1
ATOM 660 N N . ALA A 1 86 ? 0.669 -11.361 -4.511 1.00 69.19 86 ALA A N 1
ATOM 661 C CA . ALA A 1 86 ? 1.899 -10.750 -5.009 1.00 69.19 86 ALA A CA 1
ATOM 662 C C . ALA A 1 86 ? 2.892 -11.813 -5.524 1.00 69.19 86 ALA A C 1
ATOM 664 O O . ALA A 1 86 ? 3.508 -11.597 -6.568 1.00 69.19 86 ALA A O 1
ATOM 665 N N . PHE A 1 87 ? 2.956 -12.988 -4.876 1.00 72.00 87 PHE A N 1
ATOM 666 C CA . PHE A 1 87 ? 3.806 -14.110 -5.294 1.00 72.00 87 PHE A CA 1
ATOM 667 C C . PHE A 1 87 ? 3.523 -14.643 -6.681 1.00 72.00 87 PHE A C 1
ATOM 669 O O . PHE A 1 87 ? 4.445 -14.878 -7.460 1.00 72.00 87 PHE A O 1
ATOM 676 N N . PHE A 1 88 ? 2.250 -14.767 -7.020 1.00 73.88 88 PHE A N 1
ATOM 677 C CA . PHE A 1 88 ? 1.830 -15.268 -8.321 1.00 73.88 88 PHE A CA 1
ATOM 678 C C . PHE A 1 88 ? 1.737 -14.173 -9.397 1.00 73.88 88 PHE A C 1
ATOM 680 O O . PHE A 1 88 ? 1.124 -14.386 -10.439 1.00 73.88 88 PHE A O 1
ATOM 687 N N . GLY A 1 89 ? 2.329 -12.994 -9.167 1.00 66.56 89 GLY A N 1
ATOM 688 C CA . GLY A 1 89 ? 2.286 -11.873 -10.113 1.00 66.56 89 GLY A CA 1
ATOM 689 C C . GLY A 1 89 ? 0.940 -11.139 -10.149 1.00 66.56 89 GLY A C 1
ATOM 690 O O . GLY A 1 89 ? 0.720 -10.288 -11.007 1.00 66.56 89 GLY A O 1
ATOM 691 N N . LEU A 1 90 ? 0.046 -11.415 -9.197 1.00 72.19 90 LEU A N 1
ATOM 692 C CA . LEU A 1 90 ? -1.271 -10.787 -9.054 1.00 72.19 90 LEU A CA 1
ATOM 693 C C . LEU A 1 90 ? -1.243 -9.591 -8.084 1.00 72.19 90 LEU A C 1
ATOM 695 O O . LEU A 1 90 ? -2.274 -9.226 -7.524 1.00 72.19 90 LEU A O 1
ATOM 699 N N . GLY A 1 91 ? -0.091 -8.937 -7.891 1.00 70.25 91 GLY A N 1
ATOM 700 C CA . GLY A 1 91 ? 0.050 -7.793 -6.971 1.00 70.25 91 GLY A CA 1
ATOM 701 C C . GLY A 1 91 ? -0.905 -6.626 -7.269 1.00 70.25 91 GLY A C 1
ATOM 702 O O . GLY A 1 91 ? -1.375 -5.958 -6.352 1.00 70.25 91 GLY A O 1
ATOM 703 N N . ILE A 1 92 ? -1.289 -6.447 -8.537 1.00 73.00 92 ILE A N 1
ATOM 704 C CA . ILE A 1 92 ? -2.316 -5.482 -8.968 1.00 73.00 92 ILE A CA 1
ATOM 705 C C . ILE A 1 92 ? -3.687 -5.779 -8.340 1.00 73.00 92 ILE A C 1
ATOM 707 O O . ILE A 1 92 ? -4.430 -4.858 -8.000 1.00 73.00 92 ILE A O 1
ATOM 711 N N . VAL A 1 93 ? -4.029 -7.056 -8.162 1.00 76.06 93 VAL A N 1
ATOM 712 C CA . VAL A 1 93 ? -5.282 -7.464 -7.515 1.00 76.06 93 VAL A CA 1
ATOM 713 C C . VAL A 1 93 ? -5.233 -7.123 -6.026 1.00 76.06 93 VAL A C 1
ATOM 715 O O . VAL A 1 93 ? -6.209 -6.587 -5.506 1.00 76.06 93 VAL A O 1
ATOM 718 N N . SER A 1 94 ? -4.089 -7.330 -5.363 1.00 80.06 94 SER A N 1
ATOM 719 C CA . SER A 1 94 ? -3.882 -6.901 -3.972 1.00 80.06 94 SER A CA 1
ATOM 720 C C . SER A 1 94 ? -4.082 -5.388 -3.813 1.00 80.06 94 SER A C 1
ATOM 722 O O . SER A 1 94 ? -4.791 -4.962 -2.905 1.00 80.06 94 SER A O 1
ATOM 724 N N . TYR A 1 95 ? -3.557 -4.570 -4.735 1.00 81.50 95 TYR A N 1
ATOM 725 C CA . TYR A 1 95 ? -3.804 -3.120 -4.746 1.00 81.50 95 TYR A CA 1
ATOM 726 C C . TYR A 1 95 ? -5.285 -2.771 -4.909 1.00 81.50 95 TYR A C 1
ATOM 728 O O . TYR A 1 95 ? -5.798 -1.907 -4.202 1.00 81.50 95 TYR A O 1
ATOM 736 N N . CYS A 1 96 ? -6.003 -3.469 -5.792 1.00 80.62 96 CYS A N 1
ATOM 737 C CA . CYS A 1 96 ? -7.444 -3.282 -5.956 1.00 80.62 96 CYS A CA 1
ATOM 738 C C . CYS A 1 96 ? -8.240 -3.616 -4.694 1.00 80.62 96 CYS A C 1
ATOM 740 O O . CYS A 1 96 ? -9.165 -2.880 -4.357 1.00 80.62 96 CYS A O 1
ATOM 742 N N . LEU A 1 97 ? -7.891 -4.704 -4.007 1.00 81.94 97 LEU A N 1
ATOM 743 C CA . LEU A 1 97 ? -8.547 -5.091 -2.762 1.00 81.94 97 LEU A CA 1
ATOM 744 C C . LEU A 1 97 ? -8.317 -4.030 -1.686 1.00 81.94 97 LEU A C 1
ATOM 746 O O . LEU A 1 97 ? -9.284 -3.536 -1.117 1.00 81.94 97 LEU A O 1
ATOM 750 N N . ILE A 1 98 ? -7.070 -3.594 -1.487 1.00 83.88 98 ILE A N 1
ATOM 751 C CA . ILE A 1 98 ? -6.742 -2.536 -0.520 1.00 83.88 98 ILE A CA 1
ATOM 752 C C . ILE A 1 98 ? -7.484 -1.233 -0.856 1.00 83.88 98 ILE A C 1
ATOM 754 O O . ILE A 1 98 ? -8.086 -0.629 0.027 1.00 83.88 98 ILE A O 1
ATOM 758 N N . GLN A 1 99 ? -7.516 -0.825 -2.129 1.00 80.75 99 GLN A N 1
ATOM 759 C CA . GLN A 1 99 ? -8.267 0.357 -2.560 1.00 80.75 99 GLN A CA 1
ATOM 760 C C . GLN A 1 99 ? -9.770 0.216 -2.288 1.00 80.75 99 GLN A C 1
ATOM 762 O O . GLN A 1 99 ? -10.414 1.183 -1.894 1.00 80.75 99 GLN A O 1
ATOM 767 N N . SER A 1 100 ? -10.346 -0.970 -2.498 1.00 83.69 100 SER A N 1
ATOM 768 C CA . SER A 1 100 ? -11.761 -1.215 -2.211 1.00 83.69 100 SER A CA 1
ATOM 769 C C . SER A 1 100 ? -12.069 -1.053 -0.724 1.00 83.69 100 SER A C 1
ATOM 771 O O . SER A 1 100 ? -13.113 -0.508 -0.379 1.00 83.69 100 SER A O 1
ATOM 773 N N . GLU A 1 101 ? -11.168 -1.502 0.148 1.00 82.31 101 GLU A N 1
ATOM 774 C CA . GLU A 1 101 ? -11.305 -1.330 1.596 1.00 82.31 101 GLU A CA 1
ATOM 775 C C . GLU A 1 101 ? -11.210 0.147 1.984 1.00 82.31 101 GLU A C 1
ATOM 777 O O . GLU A 1 101 ? -12.066 0.650 2.705 1.00 82.31 101 GLU A O 1
ATOM 782 N N . LEU A 1 102 ? -10.235 0.878 1.436 1.00 82.25 102 LEU A N 1
ATOM 783 C CA . LEU A 1 102 ? -10.107 2.323 1.652 1.00 82.25 102 LEU A CA 1
ATOM 784 C C . LEU A 1 102 ? -11.341 3.094 1.177 1.00 82.25 102 LEU A C 1
ATOM 786 O O . LEU A 1 102 ? -11.836 3.969 1.884 1.00 82.25 102 LEU A O 1
ATOM 790 N N . ASN A 1 103 ? -11.884 2.733 0.015 1.00 82.94 103 ASN A N 1
ATOM 791 C CA . ASN A 1 103 ? -13.097 3.349 -0.513 1.00 82.94 103 ASN A CA 1
ATOM 792 C C . ASN A 1 103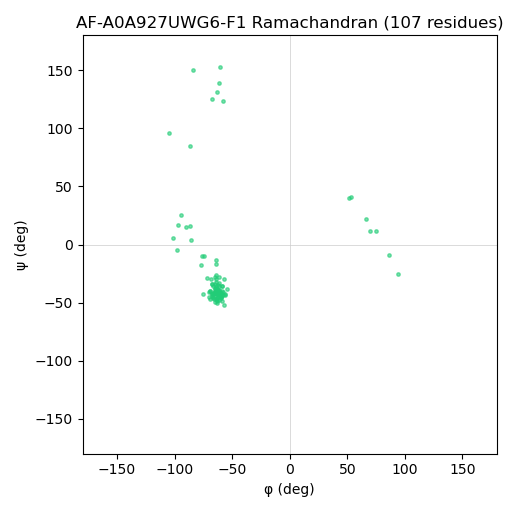 ? -14.319 3.058 0.369 1.00 82.94 103 ASN A C 1
ATOM 794 O O . ASN A 1 103 ? -15.144 3.946 0.568 1.00 82.94 103 ASN A O 1
ATOM 798 N N . ASN A 1 104 ? -14.434 1.844 0.920 1.00 79.69 104 ASN A N 1
ATOM 799 C CA . ASN A 1 104 ? -15.480 1.536 1.896 1.00 79.69 104 ASN A CA 1
ATOM 800 C C . ASN A 1 104 ? -15.330 2.406 3.149 1.00 79.69 104 ASN A C 1
ATOM 802 O O . ASN A 1 104 ? -16.324 2.884 3.678 1.00 79.69 104 ASN A O 1
ATOM 806 N N . VAL A 1 105 ? -14.106 2.663 3.609 1.00 74.19 105 VAL A N 1
ATOM 807 C CA . VAL A 1 105 ? -13.851 3.521 4.778 1.00 74.19 105 VAL A CA 1
ATOM 808 C C . VAL A 1 105 ? -14.242 4.961 4.541 1.00 74.19 105 VAL A C 1
ATOM 810 O O . VAL A 1 105 ? -14.961 5.526 5.361 1.00 74.19 105 VAL A O 1
ATOM 813 N N . ALA A 1 106 ? -13.850 5.517 3.400 1.00 71.94 106 ALA A N 1
ATOM 814 C CA . ALA A 1 106 ? -14.239 6.863 3.010 1.00 71.94 106 ALA A CA 1
ATOM 815 C C . ALA A 1 106 ? -15.762 7.020 2.848 1.00 71.94 106 ALA A C 1
ATOM 817 O O . ALA A 1 106 ? -16.277 8.111 3.048 1.00 71.94 106 ALA A O 1
ATOM 818 N N . ALA A 1 107 ? -16.492 5.950 2.509 1.00 69.88 107 ALA A N 1
ATOM 819 C CA . ALA A 1 107 ? -17.951 5.984 2.379 1.00 69.88 107 ALA A CA 1
ATOM 820 C C . ALA A 1 107 ? -18.709 5.966 3.724 1.00 69.88 107 ALA A C 1
ATOM 822 O O . ALA A 1 107 ? -19.896 6.287 3.745 1.00 69.88 107 ALA A O 1
ATOM 823 N N . TYR A 1 108 ? -18.056 5.569 4.824 1.00 56.12 108 TYR A N 1
ATOM 824 C CA . TYR A 1 108 ? -18.637 5.546 6.176 1.00 56.12 108 TYR A CA 1
ATOM 825 C C . TYR A 1 108 ? -18.265 6.776 7.031 1.00 56.12 108 TYR A C 1
ATOM 827 O O . TYR A 1 108 ? -18.756 6.881 8.157 1.00 56.12 108 TYR A O 1
ATOM 835 N N . GLN A 1 109 ? -17.406 7.675 6.531 1.00 46.59 109 GLN A N 1
ATOM 836 C CA . GLN A 1 109 ? -17.082 8.972 7.150 1.00 46.59 109 GLN A CA 1
ATOM 837 C C . GLN A 1 109 ? -17.973 10.087 6.602 1.00 46.59 109 GLN A C 1
ATOM 839 O O . GLN A 1 109 ? -18.276 11.006 7.395 1.00 46.59 109 GLN A O 1
#